Protein AF-A0A198FR06-F1 (afdb_monomer)

InterPro domains:
  IPR002104 Integrase, catalytic domain [PF00589] (4-87)
  IPR011010 DNA breaking-rejoining enzyme, catalytic core [SSF56349] (4-87)
  IPR013762 Integrase-like, catalytic domain superfamily [G3DSA:1.10.443.10] (3-97)
  IPR050808 Phage Integrase [PTHR30629] (3-91)

Nearest PDB structures (foldseek):
  5hxy-assembly4_D  TM=7.495E-01  e=1.364E-02  Thermoplasma acidophilum DSM 1728
  5hxy-assembly5_E  TM=7.165E-01  e=8.630E-03  Thermoplasma acidophilum DSM 1728
  7ssd-assembly1_8  TM=2.993E-01  e=9.479E+00  Escherichia coli 113303

Secondary structure (DSSP, 8-state):
---THHHHTT-BGGGEETTTTEEEE-GGGSTTS--EEEEPPHHHHHHHHHHHHHHTTSSBSSB-SS-TTSBPPHHHHHHHHHHTTTTS--------S------

pLDDT: mean 72.25, std 18.05, range [31.75, 90.94]

Radius of gyration: 13.82 Å; Cα contacts (8 Å, |Δi|>4): 114; chains: 1; bounding box: 29×31×37 Å

Solvent-accessible surface area (backbone atoms only — not comparable to full-atom values): 6393 Å² total; per-residue (Å²): 134,82,67,64,65,71,59,56,24,65,31,39,51,91,33,48,41,74,90,80,33,33,36,47,45,57,26,90,82,34,97,80,61,48,67,43,79,41,80,53,51,72,71,45,48,56,52,48,54,57,44,40,78,76,30,58,92,43,65,25,63,40,42,18,94,92,42,54,92,39,51,30,57,62,74,59,41,56,53,48,41,55,71,65,62,66,74,78,78,77,75,87,72,86,72,76,96,79,84,87,87,85,131

Foldseek 3Di:
DDPCLVQQQQQFPVQDPLVQQWRWDALVSDPNSDIDIDHHDPLRSVVLVVLCVVLVVAGHSAADPVGRVDGHDSVVSVVVCVVSVVVDDDDPPPDDPPPDPDD

Organism: NCBI:txid1354337

Mean predicted aligned error: 9.41 Å

Sequence (103 aa):
MLKRTIELHAALWQEFDLDNAIWEIPAERMKMRRPHLVPLSTQALDLLHELKSMTGNYHYVFPGRNDPNKPMSEASINQVIKRIGYGGKVTVLGIPYQRYCMN

Structure (mmCIF, N/CA/C/O backbone):
data_AF-A0A198FR06-F1
#
_entry.id   AF-A0A198FR06-F1
#
loop_
_atom_site.group_PDB
_atom_site.id
_atom_site.type_symbol
_atom_site.label_atom_id
_atom_site.label_alt_id
_atom_site.label_comp_id
_atom_site.label_asym_id
_atom_site.label_entity_id
_atom_site.label_seq_id
_atom_site.pdbx_PDB_ins_code
_atom_site.Cartn_x
_atom_site.Cartn_y
_atom_site.Cartn_z
_atom_site.occupancy
_atom_site.B_iso_or_equiv
_atom_site.auth_seq_id
_atom_site.auth_comp_id
_atom_site.auth_asym_id
_atom_site.auth_atom_id
_atom_site.pdbx_PDB_model_num
ATOM 1 N N . MET A 1 1 ? 15.330 2.179 14.029 1.00 37.38 1 MET A N 1
ATOM 2 C CA . MET A 1 1 ? 14.238 2.873 13.314 1.00 37.38 1 MET A CA 1
ATOM 3 C C . MET A 1 1 ? 14.133 2.274 11.916 1.00 37.38 1 MET A C 1
ATOM 5 O O . MET A 1 1 ? 14.939 2.599 11.056 1.00 37.38 1 MET A O 1
ATOM 9 N N . LEU A 1 2 ? 13.248 1.295 11.723 1.00 44.06 2 LEU A N 1
ATOM 10 C CA . LEU A 1 2 ? 13.012 0.681 10.413 1.00 44.06 2 LEU A CA 1
ATOM 11 C C . LEU A 1 2 ? 12.231 1.678 9.549 1.00 44.06 2 LEU A C 1
ATOM 13 O O . LEU A 1 2 ? 11.136 2.098 9.922 1.00 44.06 2 LEU A O 1
ATOM 17 N N . LYS A 1 3 ? 12.821 2.119 8.433 1.00 45.28 3 LYS A N 1
ATOM 18 C CA . LYS A 1 3 ? 12.143 2.975 7.453 1.00 45.28 3 LYS A CA 1
ATOM 19 C C . LYS A 1 3 ? 11.165 2.103 6.655 1.00 45.28 3 LYS A C 1
ATOM 21 O O . LYS A 1 3 ? 11.524 1.604 5.596 1.00 45.28 3 LYS A O 1
ATOM 26 N N . ARG A 1 4 ? 9.933 1.960 7.164 1.00 54.97 4 ARG A N 1
ATOM 27 C CA . ARG A 1 4 ? 8.779 1.278 6.526 1.00 54.97 4 ARG A CA 1
ATOM 28 C C . ARG A 1 4 ? 8.544 1.667 5.054 1.00 54.97 4 ARG A C 1
ATOM 30 O O . ARG A 1 4 ? 7.942 0.911 4.305 1.00 54.97 4 ARG A O 1
ATOM 37 N N . THR A 1 5 ? 9.063 2.817 4.621 1.00 55.16 5 THR A N 1
ATOM 38 C CA . THR A 1 5 ? 9.121 3.245 3.217 1.00 55.16 5 THR A CA 1
ATOM 39 C C . THR A 1 5 ? 9.759 2.209 2.285 1.00 55.16 5 THR A C 1
ATOM 41 O O . THR A 1 5 ? 9.279 2.035 1.168 1.00 55.16 5 THR A O 1
ATOM 44 N N . ILE A 1 6 ? 10.827 1.536 2.731 1.00 57.06 6 ILE A N 1
ATOM 45 C CA . ILE A 1 6 ? 11.577 0.575 1.906 1.00 57.06 6 ILE A CA 1
ATOM 46 C C . ILE A 1 6 ? 10.786 -0.726 1.736 1.00 57.06 6 ILE A C 1
ATOM 48 O O . ILE A 1 6 ? 10.916 -1.386 0.723 1.00 57.06 6 ILE A O 1
ATOM 52 N N . GLU A 1 7 ? 9.919 -1.104 2.674 1.00 64.12 7 GLU A N 1
ATOM 53 C CA . GLU A 1 7 ? 9.113 -2.327 2.538 1.00 64.12 7 GLU A CA 1
ATOM 54 C C . GLU A 1 7 ? 7.887 -2.094 1.640 1.00 64.12 7 GLU A C 1
ATOM 56 O O . GLU A 1 7 ? 7.523 -2.963 0.846 1.00 64.12 7 GLU A O 1
ATOM 61 N N . LEU A 1 8 ? 7.298 -0.892 1.676 1.00 70.94 8 LEU A N 1
ATOM 62 C CA . LEU A 1 8 ? 6.096 -0.584 0.896 1.00 70.94 8 LEU A CA 1
ATOM 63 C C . LEU A 1 8 ? 6.345 -0.550 -0.624 1.00 70.94 8 LEU A C 1
ATOM 65 O O . LEU A 1 8 ? 5.449 -0.879 -1.394 1.00 70.94 8 LEU A O 1
ATOM 69 N N . HIS A 1 9 ? 7.550 -0.183 -1.082 1.00 74.50 9 HIS A N 1
ATOM 70 C CA . HIS A 1 9 ? 7.807 -0.044 -2.525 1.00 74.50 9 HIS A CA 1
ATOM 71 C C . HIS A 1 9 ? 7.693 -1.358 -3.303 1.00 74.50 9 HIS A C 1
ATOM 73 O O . HIS A 1 9 ? 7.306 -1.361 -4.466 1.00 74.50 9 HIS A O 1
ATOM 79 N N . ALA A 1 10 ? 7.996 -2.465 -2.630 1.00 79.44 10 ALA A N 1
ATOM 80 C CA . ALA A 1 10 ? 7.966 -3.814 -3.167 1.00 79.44 10 ALA A CA 1
ATOM 81 C C . ALA A 1 10 ? 6.806 -4.613 -2.565 1.00 79.44 10 ALA A C 1
ATOM 83 O O . ALA A 1 10 ? 6.831 -5.838 -2.595 1.00 79.44 10 ALA A O 1
ATOM 84 N N . ALA A 1 11 ? 5.811 -3.921 -1.999 1.00 86.62 11 ALA A N 1
ATOM 85 C CA . ALA A 1 11 ? 4.608 -4.547 -1.486 1.00 86.62 11 ALA A CA 1
ATOM 86 C C . ALA A 1 11 ? 3.849 -5.246 -2.617 1.00 86.62 11 ALA A C 1
ATOM 88 O O . ALA A 1 11 ? 3.672 -4.693 -3.712 1.00 86.62 11 ALA A O 1
ATOM 89 N N . LEU A 1 12 ? 3.433 -6.473 -2.340 1.00 90.06 12 LEU A N 1
ATOM 90 C CA 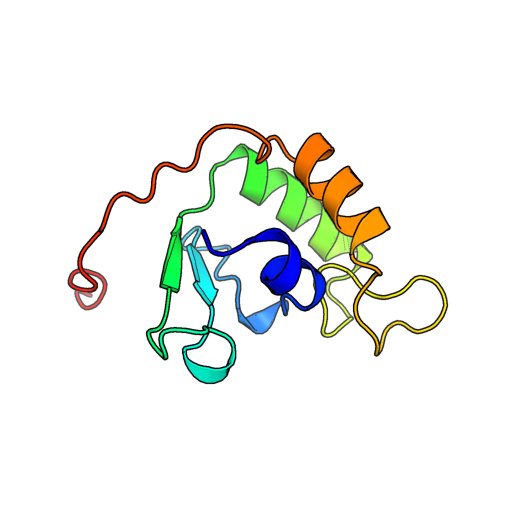. LEU A 1 12 ? 2.782 -7.351 -3.302 1.00 90.06 12 LEU A CA 1
ATOM 91 C C . LEU A 1 12 ? 1.290 -7.389 -3.022 1.00 90.06 12 LEU A C 1
ATOM 93 O O . LEU A 1 12 ? 0.898 -7.401 -1.862 1.00 90.06 12 LEU A O 1
ATOM 97 N N . TRP A 1 13 ? 0.451 -7.488 -4.052 1.00 90.94 13 TRP A N 1
ATOM 98 C CA . TRP A 1 13 ? -0.998 -7.606 -3.833 1.00 90.94 13 TRP A CA 1
ATOM 99 C C . TRP A 1 13 ? -1.374 -8.816 -2.969 1.00 90.94 13 TRP A C 1
ATOM 101 O O . TRP A 1 13 ? -2.323 -8.733 -2.200 1.00 90.94 13 TRP A O 1
ATOM 111 N N . GLN A 1 14 ? -0.594 -9.899 -3.039 1.00 90.19 14 GLN A N 1
ATOM 112 C CA . GLN A 1 14 ? -0.788 -11.107 -2.227 1.00 90.19 14 GLN A CA 1
ATOM 113 C C . GLN A 1 14 ? -0.538 -10.905 -0.721 1.00 90.19 14 GLN A C 1
ATOM 115 O O . GLN A 1 14 ? -0.900 -11.766 0.067 1.00 90.19 14 GLN A O 1
ATOM 120 N N . GLU A 1 15 ? 0.104 -9.806 -0.319 1.00 89.38 15 GLU A N 1
ATOM 121 C CA . GLU A 1 15 ? 0.345 -9.473 1.093 1.00 89.38 15 GLU A CA 1
ATOM 122 C C . GLU A 1 15 ? -0.853 -8.743 1.725 1.00 89.38 15 GLU A C 1
ATOM 124 O O . GLU A 1 15 ? -0.898 -8.580 2.943 1.00 89.38 15 GLU A O 1
ATOM 129 N N . PHE A 1 16 ? -1.810 -8.268 0.919 1.00 89.31 16 PHE A N 1
ATOM 130 C CA . PHE A 1 16 ? -2.965 -7.505 1.390 1.00 89.31 16 PHE A CA 1
ATOM 131 C C . PHE A 1 16 ? -4.221 -8.370 1.406 1.00 89.31 16 PHE A C 1
ATOM 133 O O . PHE A 1 16 ? -4.765 -8.724 0.359 1.00 89.31 16 PHE A O 1
ATOM 140 N N . ASP A 1 17 ? -4.731 -8.608 2.606 1.00 89.19 17 ASP A N 1
ATOM 141 C CA . ASP A 1 17 ? -6.079 -9.094 2.838 1.00 89.19 17 ASP A CA 1
ATOM 142 C C . ASP A 1 17 ? -7.009 -7.883 2.993 1.00 89.19 17 ASP A C 1
ATOM 144 O O . ASP A 1 17 ? -7.131 -7.281 4.064 1.00 89.19 17 ASP A O 1
ATOM 148 N N . LEU A 1 18 ? -7.612 -7.465 1.877 1.00 87.25 18 LEU A N 1
ATOM 149 C CA . LEU A 1 18 ? -8.512 -6.308 1.858 1.00 87.25 18 LEU A CA 1
ATOM 150 C C . LEU A 1 18 ? -9.850 -6.599 2.548 1.00 87.25 18 LEU A C 1
ATOM 152 O O . LEU A 1 18 ? -10.469 -5.663 3.046 1.00 87.25 18 LEU A O 1
ATOM 156 N N . ASP A 1 19 ? -10.263 -7.867 2.621 1.00 88.44 19 ASP A N 1
ATOM 157 C CA . ASP A 1 19 ? -11.523 -8.268 3.252 1.00 88.44 19 ASP A CA 1
ATOM 158 C C . ASP A 1 19 ? -11.414 -8.177 4.781 1.00 88.44 19 ASP A C 1
ATOM 160 O O . ASP A 1 19 ? -12.312 -7.661 5.446 1.00 88.44 19 ASP A O 1
ATOM 164 N N . ASN A 1 20 ? -10.275 -8.601 5.340 1.00 87.56 20 ASN A N 1
ATOM 165 C CA . ASN A 1 20 ? -9.981 -8.490 6.772 1.00 87.56 20 ASN A CA 1
ATOM 166 C C . ASN A 1 20 ? -9.272 -7.184 7.162 1.00 87.56 20 ASN A C 1
ATOM 168 O O . ASN A 1 20 ? -8.961 -6.977 8.336 1.00 87.56 20 ASN A O 1
ATOM 172 N N . ALA A 1 21 ? -9.023 -6.291 6.201 1.00 86.69 21 ALA A N 1
ATOM 173 C CA . ALA A 1 21 ? -8.317 -5.029 6.397 1.00 86.69 21 ALA A CA 1
ATOM 174 C C . ALA A 1 21 ? -6.910 -5.177 7.004 1.00 86.69 21 ALA A C 1
ATOM 176 O O . ALA A 1 21 ? -6.511 -4.411 7.887 1.00 86.69 21 ALA A O 1
ATOM 177 N N . ILE A 1 22 ? -6.140 -6.156 6.531 1.00 85.94 22 ILE A N 1
ATOM 178 C CA . ILE A 1 22 ? -4.810 -6.482 7.052 1.00 85.94 22 ILE A CA 1
ATOM 179 C C . ILE A 1 22 ? -3.787 -6.485 5.916 1.00 85.94 22 ILE A C 1
ATOM 181 O O . ILE A 1 22 ? -3.994 -7.070 4.859 1.00 85.94 22 ILE A O 1
ATOM 185 N N . TRP A 1 23 ? -2.638 -5.858 6.159 1.00 86.75 23 TRP A N 1
ATOM 186 C CA . TRP A 1 23 ? -1.430 -6.061 5.366 1.00 86.75 23 TRP A CA 1
ATOM 187 C C . TRP A 1 23 ? -0.449 -6.928 6.153 1.00 86.75 23 TRP A C 1
ATOM 189 O O . TRP A 1 23 ? 0.041 -6.520 7.209 1.00 86.75 23 TRP A O 1
ATOM 199 N N . GLU A 1 24 ? -0.176 -8.127 5.650 1.00 86.38 24 GLU A N 1
ATOM 200 C CA . GLU A 1 24 ? 0.769 -9.072 6.232 1.00 86.38 24 GLU A CA 1
ATOM 201 C C . GLU A 1 24 ? 2.106 -9.011 5.495 1.00 86.38 24 GLU A C 1
ATOM 203 O O . GLU A 1 24 ? 2.236 -9.422 4.345 1.00 86.38 24 GLU A O 1
ATOM 208 N N . ILE A 1 25 ? 3.130 -8.506 6.181 1.00 82.88 25 ILE A N 1
ATOM 209 C CA . ILE A 1 25 ? 4.492 -8.465 5.655 1.00 82.88 25 ILE A CA 1
ATOM 210 C C . ILE A 1 25 ? 5.214 -9.744 6.097 1.00 82.88 25 ILE A C 1
ATOM 212 O O . ILE A 1 25 ? 5.416 -9.933 7.306 1.00 82.88 25 ILE A O 1
ATOM 216 N N . PRO A 1 26 ? 5.635 -10.605 5.155 1.00 81.94 26 PRO A N 1
ATOM 217 C CA . PRO A 1 26 ? 6.270 -11.874 5.472 1.00 81.94 26 PRO A CA 1
ATOM 218 C C . PRO A 1 26 ? 7.642 -11.674 6.135 1.00 81.94 26 PRO A C 1
ATOM 220 O O . PRO A 1 26 ? 8.350 -10.685 5.904 1.00 81.94 26 PRO A O 1
ATOM 223 N N . ALA A 1 27 ? 8.027 -12.625 6.990 1.00 77.81 27 ALA A N 1
ATOM 224 C CA . ALA A 1 27 ? 9.236 -12.548 7.811 1.00 77.81 27 ALA A CA 1
ATOM 225 C C . ALA A 1 27 ? 10.517 -12.408 6.974 1.00 77.81 27 ALA A C 1
ATOM 227 O O . ALA A 1 27 ? 11.472 -11.766 7.408 1.00 77.81 27 ALA A O 1
ATOM 228 N N . GLU A 1 28 ? 10.525 -12.983 5.774 1.00 76.25 28 GLU A N 1
ATOM 229 C CA . GLU A 1 28 ? 11.624 -12.981 4.811 1.00 76.25 28 GLU A CA 1
ATOM 230 C C . GLU A 1 28 ? 11.975 -11.567 4.344 1.00 76.25 28 GLU A C 1
ATOM 232 O O . GLU A 1 28 ? 13.137 -11.278 4.054 1.00 76.25 28 GLU A O 1
ATOM 237 N N . ARG A 1 29 ? 10.983 -10.669 4.306 1.00 71.81 29 ARG A N 1
ATOM 238 C CA . ARG A 1 29 ? 11.160 -9.262 3.929 1.00 71.81 29 ARG A CA 1
ATOM 239 C C . ARG A 1 29 ? 11.475 -8.368 5.127 1.00 71.81 29 ARG A C 1
ATOM 241 O O . ARG A 1 29 ? 11.912 -7.234 4.946 1.00 71.81 29 ARG A O 1
ATOM 248 N N . MET A 1 30 ? 11.313 -8.888 6.345 1.00 67.50 30 MET A N 1
ATOM 249 C CA . MET A 1 30 ? 11.513 -8.149 7.583 1.00 67.50 30 MET A CA 1
ATOM 250 C C . MET A 1 30 ? 12.917 -8.326 8.152 1.00 67.50 30 MET 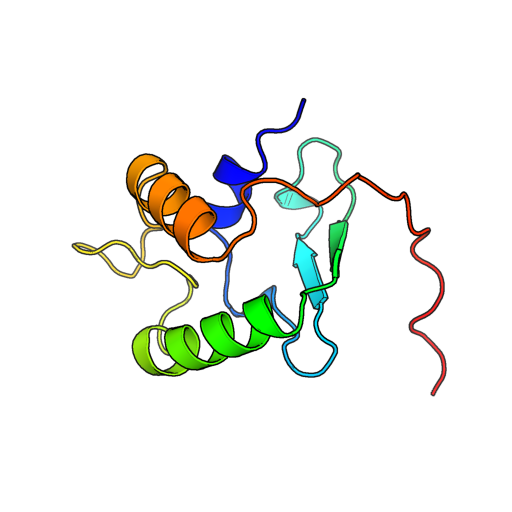A C 1
ATOM 252 O O . MET A 1 30 ? 13.387 -9.432 8.416 1.00 67.50 30 MET A O 1
ATOM 256 N N . LYS A 1 31 ? 13.560 -7.204 8.503 1.00 62.53 31 LYS A N 1
ATOM 257 C CA . LYS A 1 31 ? 14.894 -7.199 9.137 1.00 62.53 31 LYS A CA 1
ATOM 258 C C . LYS A 1 31 ? 14.961 -8.034 10.424 1.00 62.53 31 LYS A C 1
ATOM 260 O O . LYS A 1 31 ? 16.017 -8.556 10.765 1.00 62.53 31 LYS A O 1
ATOM 265 N N . MET A 1 32 ? 13.844 -8.141 11.143 1.00 64.00 32 MET A N 1
ATOM 266 C CA . MET A 1 32 ? 13.740 -8.871 12.411 1.00 64.00 32 MET A CA 1
ATOM 267 C C . MET A 1 32 ? 13.207 -10.304 12.252 1.00 64.00 32 MET A C 1
ATOM 269 O O . MET A 1 32 ? 12.956 -10.949 13.267 1.00 64.00 32 MET A O 1
ATOM 273 N N . ARG A 1 33 ? 13.032 -10.801 11.013 1.00 68.19 33 ARG A N 1
ATOM 274 C CA . ARG A 1 33 ? 12.538 -12.158 10.700 1.00 68.19 33 ARG A CA 1
ATOM 275 C C . ARG A 1 33 ? 11.268 -12.550 11.459 1.00 68.19 33 ARG A C 1
ATOM 277 O O . ARG A 1 33 ? 11.117 -13.682 11.907 1.00 68.19 33 ARG A O 1
ATOM 284 N N . ARG A 1 34 ? 10.361 -11.595 11.640 1.00 68.94 34 ARG A N 1
ATOM 285 C CA . ARG A 1 34 ? 9.041 -11.824 12.229 1.00 68.94 34 ARG A CA 1
ATOM 286 C C . ARG A 1 34 ? 7.993 -11.298 11.259 1.00 68.94 34 ARG A C 1
ATOM 288 O O . ARG A 1 34 ? 8.187 -10.173 10.789 1.00 68.94 34 ARG A O 1
ATOM 295 N N . PRO A 1 35 ? 6.923 -12.063 10.979 1.00 71.94 35 PRO A N 1
ATOM 296 C CA . PRO A 1 35 ? 5.791 -11.546 10.228 1.00 71.94 35 PRO A CA 1
ATOM 297 C C . PRO A 1 35 ? 5.231 -10.313 10.933 1.00 71.94 35 PRO A C 1
ATOM 299 O O . PRO A 1 35 ? 5.215 -10.244 12.168 1.00 71.94 35 PRO A O 1
ATOM 302 N N . HIS A 1 36 ? 4.796 -9.329 10.158 1.00 77.69 36 HIS A N 1
ATOM 303 C CA . HIS A 1 36 ? 4.203 -8.117 10.699 1.00 77.69 36 HIS A CA 1
ATOM 304 C C . HIS A 1 36 ? 2.827 -7.904 10.100 1.00 77.69 36 HIS A C 1
ATOM 306 O O . HIS A 1 36 ? 2.698 -7.717 8.895 1.00 77.69 36 HIS A O 1
ATOM 312 N N . LEU A 1 37 ? 1.818 -7.911 10.966 1.00 81.81 37 LEU A N 1
ATOM 313 C CA . LEU A 1 37 ? 0.454 -7.570 10.598 1.00 81.81 37 LEU A CA 1
ATOM 314 C C . LEU A 1 37 ? 0.242 -6.081 10.834 1.00 81.81 37 LEU A C 1
ATOM 316 O O . LEU A 1 37 ? 0.420 -5.586 11.952 1.00 81.81 37 LEU A O 1
ATOM 320 N N . VAL A 1 38 ? -0.141 -5.377 9.779 1.00 80.69 38 VAL A N 1
ATOM 321 C CA . VAL A 1 38 ? -0.467 -3.956 9.808 1.00 80.69 38 VAL A CA 1
ATOM 322 C C . VAL A 1 38 ? -1.960 -3.813 9.519 1.00 80.69 38 VAL A C 1
ATOM 324 O O . VAL A 1 38 ? -2.373 -4.021 8.378 1.00 80.69 38 VAL A O 1
ATOM 327 N N . PRO A 1 39 ? -2.783 -3.450 10.518 1.00 80.69 39 PRO A N 1
ATOM 328 C CA . PRO A 1 39 ? -4.177 -3.104 10.276 1.00 80.69 39 PRO A CA 1
ATOM 329 C C . PRO A 1 39 ? -4.279 -1.898 9.335 1.00 80.69 39 PRO A C 1
ATOM 331 O O . PRO A 1 39 ? -3.558 -0.905 9.490 1.00 80.69 39 PRO A O 1
ATOM 334 N N . LEU A 1 40 ? -5.179 -1.984 8.363 1.00 81.06 40 LEU A N 1
ATOM 335 C CA . LEU A 1 40 ? -5.463 -0.935 7.393 1.00 81.06 40 LEU A CA 1
ATOM 336 C C . LEU A 1 40 ? -6.618 -0.072 7.904 1.00 81.06 40 LEU A C 1
ATOM 338 O O . LEU A 1 40 ? -7.594 -0.570 8.460 1.00 81.06 40 LEU A O 1
ATOM 342 N N . SER A 1 41 ? -6.508 1.246 7.739 1.00 82.25 41 SER A N 1
ATOM 343 C CA . SER A 1 41 ? -7.634 2.141 8.010 1.00 82.25 41 SER A CA 1
ATOM 344 C C . SER A 1 41 ? -8.650 2.071 6.869 1.00 82.25 41 SER A C 1
ATOM 346 O O . SER A 1 41 ? -8.299 1.722 5.744 1.00 82.25 41 SER A O 1
ATOM 348 N N . THR A 1 42 ? -9.893 2.484 7.115 1.00 81.94 42 THR A N 1
ATOM 349 C CA . THR A 1 42 ? -10.917 2.574 6.059 1.00 81.94 42 THR A CA 1
ATOM 350 C C . THR A 1 42 ? -10.445 3.430 4.880 1.00 81.94 42 THR A C 1
ATOM 352 O O . THR A 1 42 ? -10.534 3.004 3.738 1.00 81.94 42 THR A O 1
ATOM 355 N N . GLN A 1 43 ? -9.808 4.574 5.158 1.00 81.06 43 GLN A N 1
ATOM 356 C CA . GLN A 1 43 ? -9.230 5.430 4.115 1.00 81.06 43 GLN A CA 1
ATOM 357 C C . GLN A 1 43 ? -8.159 4.702 3.287 1.00 81.06 43 GLN A C 1
ATOM 359 O O . GLN A 1 43 ? -8.052 4.912 2.082 1.00 81.06 43 GLN A O 1
ATOM 364 N N . ALA A 1 44 ? -7.345 3.861 3.927 1.00 81.88 44 ALA A N 1
ATOM 365 C CA . ALA A 1 44 ? -6.342 3.068 3.233 1.00 81.88 44 ALA A CA 1
ATOM 366 C C . ALA A 1 44 ? -6.980 2.022 2.320 1.00 81.88 44 ALA A C 1
ATOM 368 O O . ALA A 1 44 ? -6.507 1.838 1.203 1.00 81.88 44 ALA A O 1
ATOM 369 N N . LEU A 1 45 ? -8.045 1.363 2.784 1.00 85.25 45 LEU A N 1
ATOM 370 C CA . LEU A 1 45 ? -8.793 0.393 1.989 1.00 85.25 45 LEU A CA 1
ATOM 371 C C . LEU A 1 45 ? -9.407 1.038 0.756 1.00 85.25 45 LEU A C 1
ATOM 373 O O . LEU A 1 45 ? -9.214 0.514 -0.334 1.00 85.25 45 LEU A O 1
ATOM 377 N N . ASP A 1 46 ? -10.062 2.190 0.902 1.00 87.50 46 ASP A N 1
ATOM 378 C CA . ASP A 1 46 ? -10.671 2.903 -0.226 1.00 87.50 46 ASP A CA 1
ATOM 379 C C . ASP A 1 46 ? -9.629 3.199 -1.316 1.00 87.50 46 ASP A C 1
ATOM 381 O O . ASP A 1 46 ? -9.822 2.890 -2.494 1.00 87.50 46 ASP A O 1
ATOM 385 N N . LEU A 1 47 ? -8.465 3.711 -0.904 1.00 85.69 47 LEU A N 1
ATOM 386 C CA . LEU A 1 47 ? -7.348 4.000 -1.804 1.00 85.69 47 LEU A CA 1
ATOM 387 C C . LEU A 1 47 ? -6.743 2.729 -2.414 1.00 85.69 47 LEU A C 1
ATOM 389 O O . LEU A 1 47 ? -6.345 2.730 -3.578 1.00 85.69 47 LEU A O 1
ATOM 393 N N . LEU A 1 48 ? -6.661 1.639 -1.650 1.00 87.31 48 LEU A N 1
ATOM 394 C CA . LEU A 1 48 ? -6.182 0.351 -2.149 1.00 87.31 48 LEU A CA 1
ATOM 395 C C . LEU A 1 48 ? -7.173 -0.272 -3.138 1.00 87.31 48 LEU A C 1
ATOM 397 O O . LEU A 1 48 ? -6.736 -0.849 -4.126 1.00 87.31 48 LEU A O 1
ATOM 401 N N . HIS A 1 49 ? -8.482 -0.123 -2.948 1.00 90.19 49 HIS A N 1
ATOM 402 C CA . HIS A 1 49 ? -9.483 -0.574 -3.917 1.00 90.19 49 HIS A CA 1
ATOM 403 C C . HIS A 1 49 ? -9.400 0.210 -5.232 1.00 90.19 49 HIS A C 1
ATOM 405 O O . HIS A 1 49 ? -9.437 -0.387 -6.314 1.00 90.19 49 HIS A O 1
ATOM 411 N N . GLU A 1 50 ? -9.212 1.529 -5.153 1.00 88.81 50 GLU A N 1
ATOM 412 C CA . GLU A 1 50 ? -8.968 2.367 -6.330 1.00 88.81 50 GLU A CA 1
ATOM 413 C C . GLU A 1 50 ? -7.687 1.929 -7.056 1.00 88.81 50 GLU A C 1
ATOM 415 O O . GLU A 1 50 ? -7.703 1.659 -8.259 1.00 88.81 50 GLU A O 1
ATOM 420 N N . LEU A 1 51 ? -6.590 1.743 -6.312 1.00 87.56 51 LEU A N 1
ATOM 421 C CA . LEU A 1 51 ? -5.326 1.253 -6.861 1.00 87.56 51 LEU A CA 1
ATOM 422 C C . LEU A 1 51 ? -5.465 -0.136 -7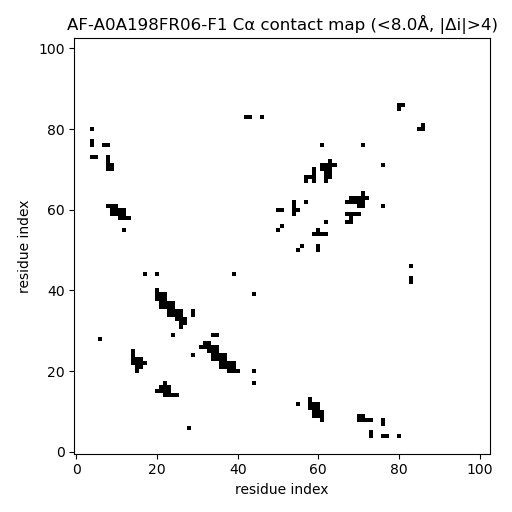.486 1.00 87.56 51 LEU A C 1
ATOM 424 O O . LEU A 1 51 ? -4.933 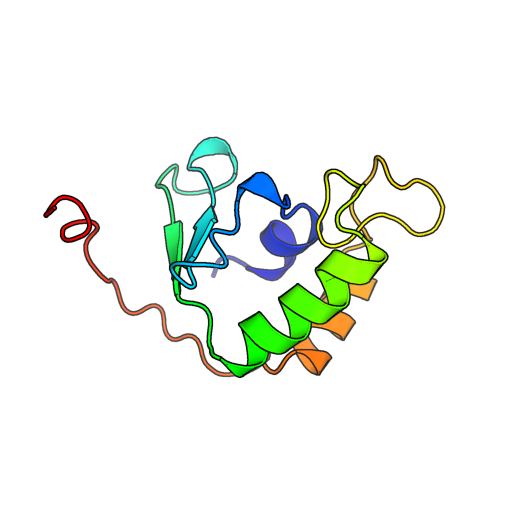-0.358 -8.571 1.00 87.56 51 LEU A O 1
ATOM 428 N N . LYS A 1 52 ? -6.206 -1.060 -6.865 1.00 89.00 52 LYS A N 1
ATOM 429 C CA . LYS A 1 52 ? -6.416 -2.423 -7.379 1.00 89.00 52 LYS A CA 1
ATOM 430 C C . LYS A 1 52 ? -7.112 -2.418 -8.737 1.00 89.00 52 LYS A C 1
ATOM 432 O O . LYS A 1 52 ? -6.789 -3.246 -9.582 1.00 89.00 52 LYS A O 1
ATOM 437 N N . SER A 1 53 ? -7.982 -1.444 -8.992 1.00 89.31 53 SER A N 1
ATOM 438 C CA . SER A 1 53 ? -8.616 -1.269 -10.305 1.00 89.31 53 SER A CA 1
ATOM 439 C C . SER A 1 53 ? -7.612 -0.885 -11.403 1.00 89.31 53 SER A C 1
ATOM 441 O O . SER A 1 53 ? -7.831 -1.185 -12.573 1.00 89.31 53 SER A O 1
ATOM 443 N N . MET A 1 54 ? -6.493 -0.250 -11.037 1.00 87.31 54 MET A N 1
ATOM 444 C CA . MET A 1 54 ? -5.447 0.189 -11.968 1.00 87.31 54 MET A CA 1
ATOM 445 C C . MET A 1 54 ? -4.271 -0.790 -12.064 1.00 87.31 54 MET A C 1
ATOM 447 O O . MET A 1 54 ? -3.695 -0.965 -13.139 1.00 87.31 54 MET A O 1
ATOM 451 N N . THR A 1 55 ? -3.873 -1.394 -10.941 1.00 89.69 55 THR A N 1
ATOM 452 C CA . THR A 1 55 ? -2.638 -2.182 -10.821 1.00 89.69 55 THR A CA 1
ATOM 453 C C . THR A 1 55 ? -2.859 -3.620 -10.366 1.00 89.69 55 THR A C 1
ATOM 455 O O . THR A 1 55 ? -1.889 -4.361 -10.250 1.00 89.69 55 THR A O 1
ATOM 458 N N . GLY A 1 56 ? -4.104 -4.051 -10.144 1.00 86.56 56 GLY A N 1
ATOM 459 C CA . GLY A 1 56 ? -4.430 -5.386 -9.625 1.00 86.56 56 GLY A CA 1
ATOM 460 C C . GLY A 1 56 ? -4.029 -6.552 -10.532 1.00 86.56 56 GLY A C 1
ATOM 461 O O . GLY A 1 56 ? -3.922 -7.676 -10.057 1.00 86.56 56 GLY A O 1
ATOM 462 N N . ASN A 1 57 ? -3.764 -6.288 -11.816 1.00 88.94 57 ASN A N 1
ATOM 463 C CA . ASN A 1 57 ? -3.240 -7.283 -12.759 1.00 88.94 57 ASN A CA 1
ATOM 464 C C . ASN A 1 57 ? -1.711 -7.461 -12.667 1.00 88.94 57 ASN A C 1
ATOM 466 O O . ASN A 1 57 ? -1.159 -8.340 -13.326 1.00 88.94 57 ASN A O 1
ATOM 470 N N . TYR A 1 58 ? -1.016 -6.624 -11.892 1.00 90.12 58 TYR A N 1
ATOM 471 C CA . TYR A 1 58 ? 0.425 -6.723 -11.671 1.00 90.12 58 TYR A CA 1
ATOM 472 C C . TYR A 1 58 ? 0.731 -7.397 -10.337 1.00 90.12 58 TYR A C 1
ATOM 474 O O . TYR A 1 58 ? -0.113 -7.491 -9.453 1.00 90.12 58 TYR A O 1
ATOM 482 N N . HIS A 1 59 ? 1.973 -7.845 -10.168 1.00 89.50 59 HIS A N 1
ATOM 483 C CA . HIS A 1 59 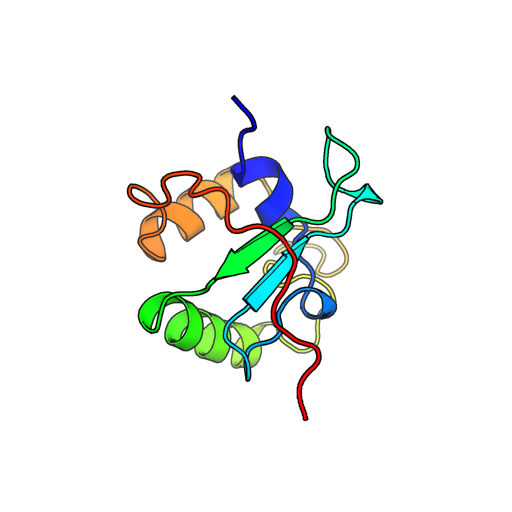? 2.407 -8.457 -8.914 1.00 89.50 59 HIS A CA 1
ATOM 484 C C . HIS A 1 59 ? 2.543 -7.424 -7.781 1.00 89.50 59 HIS A C 1
ATOM 486 O O . HIS A 1 59 ? 2.136 -7.664 -6.643 1.00 89.50 59 HIS A O 1
ATOM 492 N N . TYR A 1 60 ? 3.090 -6.252 -8.111 1.00 89.75 60 TYR A N 1
ATOM 493 C CA . TYR A 1 60 ? 3.315 -5.157 -7.173 1.00 89.75 60 TYR A CA 1
ATOM 494 C C . TYR A 1 60 ? 2.086 -4.259 -7.048 1.00 89.75 60 TYR A C 1
ATOM 496 O O . TYR A 1 60 ? 1.479 -3.889 -8.052 1.00 89.75 60 TYR A O 1
ATOM 504 N N . VAL A 1 61 ? 1.802 -3.805 -5.825 1.00 88.62 61 VAL A N 1
ATOM 505 C CA . VAL A 1 61 ? 0.802 -2.749 -5.573 1.00 88.62 61 VAL A CA 1
ATOM 506 C C . VAL A 1 61 ? 1.198 -1.458 -6.291 1.00 88.62 61 VAL A C 1
ATOM 508 O O . VAL A 1 61 ? 0.367 -0.778 -6.897 1.00 88.62 61 VAL A O 1
ATOM 511 N N . PHE A 1 62 ? 2.501 -1.167 -6.279 1.00 87.25 62 PHE A N 1
ATOM 512 C CA . PHE A 1 62 ? 3.112 -0.016 -6.932 1.00 87.25 62 PHE A CA 1
ATOM 513 C C . PHE A 1 62 ? 4.110 -0.478 -8.002 1.00 87.25 62 PHE A C 1
ATOM 515 O O . PHE A 1 62 ? 5.317 -0.528 -7.744 1.00 87.25 62 PHE A O 1
ATOM 522 N N . PRO A 1 63 ? 3.633 -0.833 -9.205 1.00 88.12 63 PRO A N 1
ATOM 523 C CA . PRO A 1 63 ? 4.502 -1.2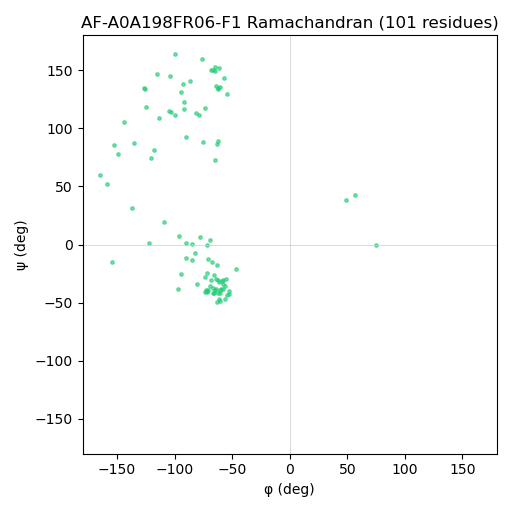41 -10.299 1.00 88.12 63 PRO A CA 1
ATOM 524 C C . PRO A 1 63 ? 5.332 -0.059 -10.817 1.00 88.12 63 PRO A C 1
ATOM 526 O O . PRO A 1 63 ? 4.917 1.105 -10.781 1.00 88.12 63 PRO A O 1
ATOM 529 N N . GLY A 1 64 ? 6.525 -0.355 -11.321 1.00 87.44 64 GLY A N 1
ATOM 530 C CA . GLY A 1 64 ? 7.384 0.610 -11.983 1.00 87.44 64 GLY A CA 1
ATOM 531 C C . GLY A 1 64 ? 6.739 1.132 -13.266 1.00 87.44 64 GLY A C 1
ATOM 532 O O . GLY A 1 64 ? 6.212 0.372 -14.070 1.00 87.44 64 GLY A O 1
ATOM 533 N N . ARG A 1 65 ? 6.822 2.449 -13.496 1.00 82.06 65 ARG A N 1
ATOM 534 C CA . ARG A 1 65 ? 6.219 3.099 -14.676 1.00 82.06 65 ARG A CA 1
ATOM 535 C C . ARG A 1 65 ? 6.728 2.533 -16.008 1.00 82.06 65 ARG A C 1
ATOM 537 O O . ARG A 1 65 ? 5.959 2.449 -16.956 1.00 82.06 65 ARG A O 1
ATOM 544 N N . ASN A 1 66 ? 8.018 2.201 -16.076 1.00 85.06 66 ASN A N 1
ATOM 545 C CA . ASN A 1 66 ? 8.668 1.709 -17.298 1.00 85.06 66 ASN A CA 1
ATOM 546 C C . ASN A 1 66 ? 8.697 0.177 -17.383 1.00 85.06 66 ASN A C 1
ATOM 548 O O . ASN A 1 66 ? 8.810 -0.367 -18.474 1.00 85.06 66 ASN A O 1
ATOM 552 N N . ASP A 1 67 ? 8.651 -0.506 -16.239 1.00 85.12 67 ASP A N 1
ATOM 553 C CA . ASP A 1 67 ? 8.707 -1.962 -16.138 1.00 85.12 67 ASP A CA 1
ATOM 554 C C . ASP A 1 67 ? 7.784 -2.397 -14.990 1.00 85.12 67 ASP A C 1
ATOM 556 O O . ASP A 1 67 ? 8.135 -2.193 -13.822 1.00 85.12 67 ASP A O 1
ATOM 560 N N . PRO A 1 68 ? 6.606 -2.968 -15.295 1.00 84.00 68 PRO A N 1
ATOM 561 C CA . PRO A 1 68 ? 5.639 -3.370 -14.281 1.00 84.00 68 PRO A CA 1
ATOM 562 C C . PRO A 1 68 ? 6.085 -4.595 -13.468 1.00 84.00 68 PRO A C 1
ATOM 564 O O . PRO A 1 68 ? 5.500 -4.870 -12.421 1.00 84.00 68 PRO A O 1
ATOM 567 N N . ASN A 1 69 ? 7.135 -5.304 -13.904 1.00 86.88 69 ASN A N 1
ATOM 568 C CA . ASN A 1 69 ? 7.745 -6.404 -13.151 1.00 86.88 69 ASN A CA 1
ATOM 569 C C . ASN A 1 69 ? 8.780 -5.920 -12.131 1.00 86.88 69 ASN A C 1
ATOM 571 O O . ASN A 1 69 ? 9.398 -6.733 -11.445 1.00 86.88 69 ASN A O 1
ATOM 575 N N . LYS A 1 70 ? 9.006 -4.607 -12.034 1.00 86.62 70 LYS A N 1
ATOM 576 C CA . LYS A 1 70 ? 9.872 -4.003 -11.023 1.00 86.62 70 LYS A CA 1
ATOM 577 C C . LYS A 1 70 ? 9.047 -3.119 -10.096 1.00 86.62 70 LYS A C 1
ATOM 579 O O . LYS A 1 70 ? 8.095 -2.487 -10.554 1.00 86.62 70 LYS A O 1
ATOM 584 N N . PRO A 1 71 ? 9.415 -3.023 -8.811 1.00 85.00 71 PRO A N 1
ATOM 585 C CA . PRO A 1 71 ? 8.769 -2.090 -7.904 1.00 85.00 71 PRO A CA 1
ATOM 586 C C . PRO A 1 71 ? 9.032 -0.641 -8.326 1.00 85.00 71 PRO A C 1
ATOM 588 O O . PRO A 1 71 ? 10.061 -0.311 -8.926 1.00 85.00 71 PRO A O 1
ATOM 591 N N . MET A 1 72 ? 8.111 0.249 -7.969 1.00 85.50 72 MET A N 1
ATOM 592 C CA . MET A 1 72 ? 8.306 1.686 -8.117 1.00 85.50 72 MET A CA 1
ATOM 593 C C . MET A 1 72 ? 9.500 2.171 -7.271 1.00 85.50 72 MET A C 1
ATOM 595 O O . MET A 1 72 ? 9.848 1.592 -6.238 1.00 85.50 72 MET A O 1
ATOM 599 N N . SER A 1 73 ? 10.150 3.256 -7.700 1.00 81.62 73 SER A N 1
ATOM 600 C CA . SER A 1 73 ? 11.281 3.818 -6.956 1.00 81.62 73 SER A CA 1
ATOM 601 C C . SER A 1 73 ? 10.849 4.347 -5.582 1.00 81.62 73 SER A C 1
ATOM 603 O O . SER A 1 73 ? 9.738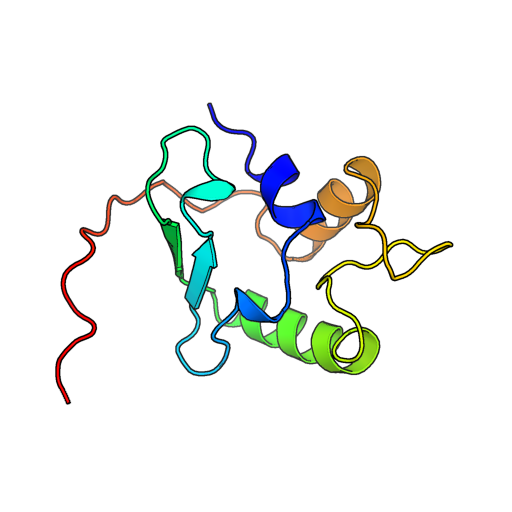 4.854 -5.401 1.00 81.62 73 SE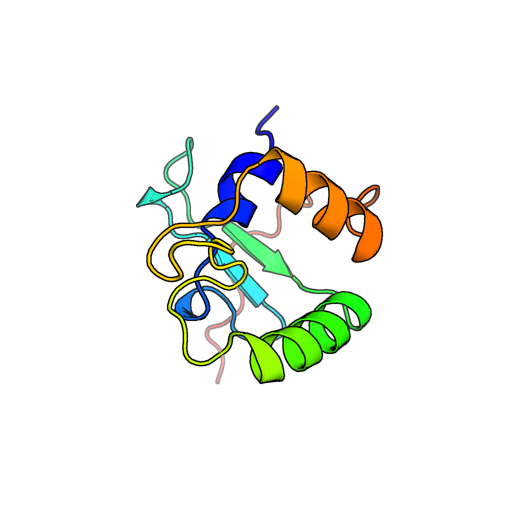R A O 1
ATOM 605 N N . GLU A 1 74 ? 11.758 4.292 -4.605 1.00 76.56 74 GLU A N 1
ATOM 606 C CA . GLU A 1 74 ? 11.499 4.761 -3.234 1.00 76.56 74 GLU A CA 1
ATOM 607 C C . GLU A 1 74 ? 11.037 6.228 -3.182 1.00 76.56 74 GLU A C 1
ATOM 609 O O . GLU A 1 74 ? 10.199 6.610 -2.359 1.00 76.56 74 GLU A O 1
ATOM 614 N N . ALA A 1 75 ? 11.569 7.070 -4.074 1.00 76.62 75 ALA A N 1
ATOM 615 C CA . ALA A 1 75 ? 11.218 8.483 -4.160 1.00 76.62 75 ALA A CA 1
ATOM 616 C C . ALA A 1 75 ? 9.735 8.688 -4.506 1.00 76.62 75 ALA A C 1
ATOM 618 O O . ALA A 1 75 ? 9.073 9.538 -3.907 1.00 76.62 75 ALA A O 1
ATOM 619 N N . SER A 1 76 ? 9.199 7.890 -5.430 1.00 75.62 76 SER A N 1
ATOM 620 C CA . SER A 1 76 ? 7.791 7.952 -5.824 1.00 75.62 76 SER A CA 1
ATOM 621 C C . SER A 1 76 ? 6.873 7.421 -4.723 1.00 75.62 76 SER A C 1
ATOM 623 O O . SER A 1 76 ? 5.850 8.035 -4.427 1.00 75.62 76 SER A O 1
ATOM 625 N N . ILE A 1 77 ? 7.273 6.353 -4.031 1.00 75.25 77 ILE A N 1
ATOM 626 C CA . ILE A 1 77 ? 6.499 5.772 -2.925 1.00 75.25 77 ILE A CA 1
ATOM 627 C C . ILE A 1 77 ? 6.374 6.725 -1.746 1.00 75.25 77 ILE A C 1
ATOM 629 O O . ILE A 1 77 ? 5.298 6.850 -1.174 1.00 75.25 77 ILE A O 1
ATOM 633 N N . ASN A 1 78 ? 7.427 7.470 -1.410 1.00 72.12 78 ASN A N 1
ATOM 634 C CA . ASN A 1 78 ? 7.330 8.502 -0.377 1.00 72.12 78 ASN A CA 1
ATOM 635 C C . ASN A 1 78 ? 6.263 9.559 -0.696 1.00 72.12 78 ASN A C 1
ATOM 637 O O . ASN A 1 78 ? 5.622 10.079 0.218 1.00 72.12 78 ASN A O 1
ATOM 641 N N . GLN A 1 79 ? 6.056 9.882 -1.976 1.00 71.00 79 GLN A N 1
ATOM 642 C CA . GLN A 1 79 ? 4.978 10.784 -2.377 1.00 71.00 79 GLN A CA 1
ATOM 643 C C . GLN A 1 79 ? 3.612 10.120 -2.229 1.00 71.00 79 GLN A C 1
ATOM 645 O O . GLN A 1 79 ? 2.680 10.764 -1.753 1.00 71.00 79 GLN A O 1
ATOM 650 N N . VAL A 1 80 ? 3.500 8.836 -2.574 1.00 71.19 80 VAL A N 1
ATOM 651 C CA . VAL A 1 80 ? 2.264 8.073 -2.383 1.00 71.19 80 VAL A CA 1
ATOM 652 C C . VAL A 1 80 ? 1.916 7.966 -0.900 1.00 71.19 80 VAL A C 1
ATOM 654 O O . VAL A 1 80 ? 0.815 8.355 -0.543 1.00 71.19 80 VAL A O 1
ATOM 657 N N . ILE A 1 81 ? 2.852 7.582 -0.021 1.00 69.50 81 ILE A N 1
ATOM 658 C CA . ILE A 1 81 ? 2.667 7.503 1.446 1.00 69.50 81 ILE A CA 1
ATOM 659 C C . ILE A 1 81 ? 2.123 8.817 2.019 1.00 69.50 81 ILE A C 1
ATOM 661 O O . ILE A 1 81 ? 1.228 8.813 2.865 1.00 69.50 81 ILE A O 1
ATOM 665 N N . LYS A 1 82 ? 2.651 9.953 1.547 1.00 66.50 82 LYS A N 1
ATOM 666 C CA . LYS A 1 82 ? 2.155 11.281 1.931 1.00 66.50 82 LYS A CA 1
ATOM 667 C C . LYS A 1 82 ? 0.714 11.519 1.469 1.00 66.50 82 LYS A C 1
ATOM 669 O O . LYS A 1 82 ? -0.046 12.127 2.211 1.00 66.50 82 LYS A O 1
ATOM 674 N N . ARG A 1 83 ? 0.341 11.041 0.276 1.00 64.31 83 ARG A N 1
ATOM 675 C CA . ARG A 1 83 ? -1.017 11.167 -0.283 1.00 64.31 83 ARG A CA 1
ATOM 676 C C . ARG A 1 83 ? -2.028 10.256 0.408 1.00 64.31 83 ARG A C 1
ATOM 678 O O . ARG A 1 83 ? -3.135 10.698 0.672 1.00 64.31 83 ARG A O 1
ATOM 685 N N . ILE A 1 84 ? -1.636 9.030 0.754 1.00 61.84 84 ILE A N 1
ATOM 686 C CA . ILE A 1 84 ? -2.509 8.052 1.422 1.00 61.84 84 ILE A CA 1
ATOM 687 C C . ILE A 1 84 ? -2.680 8.314 2.933 1.00 61.84 84 ILE A C 1
ATOM 689 O O . ILE A 1 84 ? -3.245 7.492 3.642 1.00 61.84 84 ILE A O 1
ATOM 693 N N . GLY A 1 85 ? -2.164 9.432 3.462 1.00 56.62 85 GLY A N 1
ATOM 694 C CA . GLY A 1 85 ? -2.361 9.833 4.863 1.00 56.62 85 GLY A CA 1
ATOM 695 C C . GLY A 1 85 ? -1.539 9.049 5.897 1.00 56.62 85 GLY A C 1
ATOM 696 O O . GLY A 1 85 ? -1.558 9.381 7.082 1.00 56.62 85 GLY A O 1
ATOM 697 N N . TYR A 1 86 ? -0.729 8.076 5.471 1.00 56.81 86 TYR A N 1
ATOM 698 C CA . TYR A 1 86 ? 0.145 7.279 6.347 1.00 56.81 86 TYR A CA 1
ATOM 699 C C . TYR A 1 86 ? 1.357 8.054 6.901 1.00 56.81 86 TYR A C 1
ATOM 701 O O . TYR A 1 86 ? 2.151 7.513 7.671 1.00 56.81 86 TYR A O 1
ATOM 709 N N . GLY A 1 87 ? 1.504 9.334 6.550 1.00 45.41 87 GLY A N 1
ATOM 710 C CA . GLY A 1 87 ? 2.640 10.186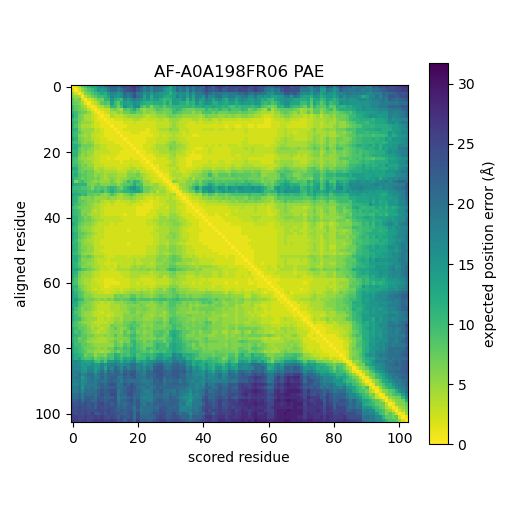 6.910 1.00 45.41 87 GLY A CA 1
ATOM 711 C C . GLY A 1 87 ? 2.769 10.584 8.386 1.00 45.41 87 GLY A C 1
ATOM 712 O O . GLY A 1 87 ? 3.674 11.357 8.691 1.00 45.41 87 GLY A O 1
ATOM 713 N N . GLY A 1 88 ? 1.921 10.102 9.306 1.00 43.03 88 GLY A N 1
ATOM 714 C CA . GLY A 1 88 ? 1.961 10.612 10.685 1.00 43.03 88 GLY A CA 1
ATOM 715 C C . GLY A 1 88 ? 1.474 9.735 11.838 1.00 43.03 88 GLY A C 1
ATOM 716 O O . GLY A 1 88 ? 1.784 10.078 12.975 1.00 43.03 88 GLY A O 1
ATOM 717 N N . LYS A 1 89 ? 0.733 8.638 11.636 1.00 43.38 89 LYS A N 1
ATOM 718 C CA . LYS A 1 89 ? 0.117 7.919 12.772 1.00 43.38 89 LYS A CA 1
ATOM 719 C C . LYS A 1 89 ? -0.018 6.417 12.538 1.00 43.38 89 LYS A C 1
ATOM 721 O O . LYS A 1 89 ? -1.107 5.921 12.301 1.00 43.38 89 LYS A O 1
ATOM 726 N N . VAL A 1 90 ? 1.084 5.687 12.685 1.00 44.41 90 VAL A N 1
ATOM 727 C CA . VAL A 1 90 ? 1.026 4.292 13.148 1.00 44.41 90 VAL A CA 1
ATOM 728 C C . VAL A 1 90 ? 2.125 4.132 14.190 1.00 44.41 90 VAL A C 1
ATOM 730 O O . VAL A 1 90 ? 3.286 3.824 13.893 1.00 44.41 90 VAL A O 1
ATOM 733 N N . THR A 1 91 ? 1.760 4.452 15.430 1.00 39.66 91 THR A N 1
ATOM 734 C CA . THR A 1 91 ? 2.486 4.005 16.617 1.00 39.66 91 THR A CA 1
ATOM 735 C C . THR A 1 91 ? 2.562 2.487 16.525 1.00 39.66 91 THR A C 1
ATOM 737 O O . THR A 1 91 ? 1.549 1.844 16.264 1.00 39.66 91 THR A O 1
ATOM 740 N N . VAL A 1 92 ? 3.759 1.920 16.683 1.00 40.56 92 VAL A N 1
ATOM 741 C CA . VAL A 1 92 ? 3.942 0.472 16.831 1.00 40.56 92 VAL A CA 1
ATOM 742 C C . VAL A 1 92 ? 3.223 0.077 18.118 1.00 40.56 92 VAL A C 1
ATOM 744 O O . VAL A 1 92 ? 3.811 0.102 19.194 1.00 40.56 92 VAL A O 1
ATOM 747 N N . LEU A 1 93 ? 1.926 -0.202 18.029 1.00 42.47 93 LEU A N 1
ATOM 748 C CA . LEU A 1 93 ? 1.236 -0.938 19.066 1.00 42.47 93 LEU A CA 1
ATOM 749 C C . LEU A 1 93 ? 1.606 -2.392 18.803 1.00 42.47 93 LEU A C 1
ATOM 751 O O . LEU A 1 93 ? 1.259 -2.950 17.763 1.00 42.47 93 LEU A O 1
ATOM 755 N N . GLY A 1 94 ? 2.398 -2.972 19.700 1.00 40.19 94 GLY A N 1
ATOM 756 C CA . GLY A 1 94 ? 2.642 -4.404 19.710 1.00 40.19 94 GLY A CA 1
ATOM 757 C C . GLY A 1 94 ? 1.321 -5.114 19.964 1.00 40.19 94 GLY A C 1
ATOM 758 O O . GLY A 1 94 ? 0.962 -5.334 21.115 1.00 40.19 94 GLY A O 1
ATOM 759 N N . ILE A 1 95 ? 0.583 -5.430 18.902 1.00 46.19 95 ILE A N 1
ATOM 760 C CA . ILE A 1 95 ? -0.534 -6.362 18.983 1.00 46.19 95 ILE A CA 1
ATOM 761 C C . ILE A 1 95 ? 0.103 -7.756 18.914 1.00 46.19 95 ILE A C 1
ATOM 763 O O . ILE A 1 95 ? 0.724 -8.082 17.897 1.00 46.19 95 ILE A O 1
ATOM 767 N N . PRO A 1 96 ? 0.056 -8.562 19.990 1.00 40.56 96 PRO A N 1
ATOM 768 C CA . PRO A 1 96 ? 0.538 -9.930 19.934 1.00 40.56 96 PRO A CA 1
ATOM 769 C C . PRO A 1 96 ? -0.297 -10.715 18.917 1.00 40.56 96 PRO A C 1
ATOM 771 O O . PRO A 1 96 ? -1.524 -10.617 18.883 1.00 40.56 96 PRO A O 1
ATOM 774 N N . TYR A 1 97 ? 0.403 -11.477 18.080 1.00 39.50 97 TYR A N 1
ATOM 775 C CA . TYR A 1 97 ? -0.114 -12.367 17.042 1.00 39.50 97 TYR A CA 1
ATOM 776 C C . TYR A 1 97 ? -0.908 -13.514 17.690 1.00 39.50 97 TYR A C 1
ATOM 778 O O . TYR A 1 97 ? -0.404 -14.623 17.830 1.00 39.50 97 TYR A O 1
ATOM 786 N N . GLN A 1 98 ? -2.107 -13.240 18.212 1.00 38.94 98 GLN A N 1
ATOM 787 C CA . GLN A 1 98 ? -2.899 -14.270 18.884 1.00 38.94 98 GLN A CA 1
ATOM 788 C C . GLN A 1 98 ? -4.397 -13.957 18.950 1.00 38.94 98 GLN A C 1
ATOM 790 O O . GLN A 1 98 ? -4.985 -14.029 20.025 1.00 38.94 98 GLN A O 1
ATOM 795 N N . ARG A 1 99 ? -5.046 -13.638 17.818 1.00 37.72 99 ARG A N 1
ATOM 796 C CA . ARG A 1 99 ? -6.510 -13.811 17.703 1.00 37.72 99 ARG A CA 1
ATOM 797 C C . ARG A 1 99 ? -7.066 -13.749 16.269 1.00 37.72 99 ARG A C 1
ATOM 799 O O . ARG A 1 99 ? -7.927 -12.928 16.004 1.00 37.72 99 ARG A O 1
ATOM 806 N N . TYR A 1 100 ? -6.639 -14.634 15.368 1.00 39.62 100 TYR A N 1
ATOM 807 C CA . TYR A 1 100 ? -7.386 -14.876 14.114 1.00 39.62 100 TYR A CA 1
ATOM 808 C C . TYR A 1 100 ? -7.512 -16.366 13.744 1.00 39.62 100 TYR A C 1
ATOM 810 O O . TYR A 1 100 ? -7.629 -16.722 12.582 1.00 39.62 100 TYR A O 1
ATOM 818 N N . CYS A 1 101 ? -7.564 -17.248 14.749 1.00 31.75 101 CYS A N 1
ATOM 819 C CA . CYS A 1 101 ? -8.091 -18.609 14.588 1.00 31.75 101 CYS A CA 1
ATOM 820 C C . CYS A 1 101 ? -9.274 -18.804 15.542 1.00 31.75 101 CYS A C 1
ATOM 822 O O . CYS A 1 101 ? -9.116 -19.415 16.593 1.00 31.75 101 CYS A O 1
ATOM 824 N N . MET A 1 102 ? -10.427 -18.217 15.221 1.00 35.03 102 MET A N 1
ATOM 825 C CA . MET A 1 102 ? -11.738 -18.668 15.703 1.00 35.03 102 MET A CA 1
ATOM 826 C C . MET A 1 102 ? -12.780 -18.258 14.665 1.00 35.03 102 MET A C 1
ATOM 828 O O . MET A 1 102 ? -13.341 -17.169 14.751 1.00 35.03 102 MET A O 1
ATOM 832 N N . ASN A 1 103 ? -12.949 -19.105 13.655 1.00 33.25 103 ASN A N 1
ATOM 833 C CA . ASN A 1 103 ? -14.223 -19.734 13.300 1.00 33.25 103 ASN A CA 1
ATOM 834 C C . ASN A 1 103 ? -13.923 -20.942 12.415 1.00 33.25 103 ASN A C 1
ATOM 836 O O . ASN A 1 103 ? -13.178 -20.764 11.428 1.00 33.25 103 ASN A O 1
#